Protein AF-A8WIH5-F1 (afdb_monomer_lite)

pLDDT: mean 82.81, std 15.35, range [43.22, 97.5]

Organism: Prochlorococcus marinus subsp. pastoris (strain CCMP1986 / NIES-2087 / MED4) (NCBI:txid59919)

Radius of gyration: 18.91 Å; chains: 1; bounding box: 29×20×53 Å

Structure (mmCIF, N/CA/C/O backbone):
data_AF-A8WIH5-F1
#
_entry.id   AF-A8WIH5-F1
#
loop_
_atom_site.group_PDB
_atom_site.id
_atom_site.type_symbol
_atom_site.label_atom_id
_atom_site.label_alt_id
_atom_site.label_comp_id
_atom_site.label_asym_id
_atom_site.label_entity_id
_atom_site.label_seq_id
_atom_site.pdbx_PDB_ins_c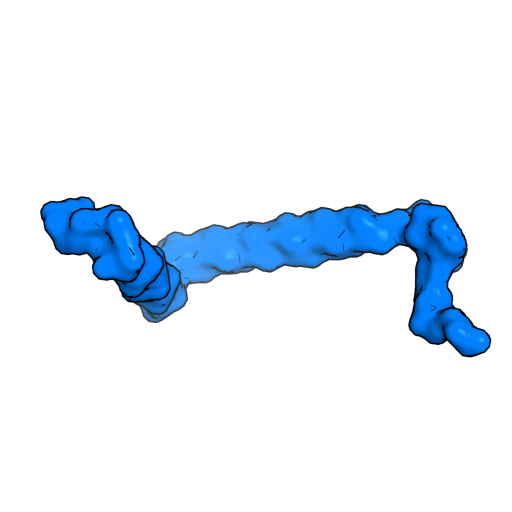ode
_atom_site.Cartn_x
_atom_site.Cartn_y
_atom_site.Cartn_z
_atom_site.occupancy
_atom_site.B_iso_or_equiv
_atom_site.auth_seq_id
_atom_site.auth_comp_id
_atom_site.auth_asym_id
_atom_site.auth_atom_id
_atom_site.pdbx_PDB_model_num
ATOM 1 N N . MET A 1 1 ? 11.403 -14.244 -25.410 1.00 48.91 1 MET A N 1
ATOM 2 C CA . MET A 1 1 ? 10.132 -14.170 -24.662 1.00 48.91 1 MET A CA 1
ATOM 3 C C . MET A 1 1 ? 10.266 -13.081 -23.616 1.00 48.91 1 MET A C 1
ATOM 5 O O . MET A 1 1 ? 11.013 -13.263 -22.668 1.00 48.91 1 MET A O 1
ATOM 9 N N . SER A 1 2 ? 9.600 -11.949 -23.825 1.00 53.94 2 SER A N 1
ATOM 10 C CA . SER A 1 2 ? 9.306 -10.981 -22.769 1.00 53.94 2 SER A CA 1
ATOM 11 C C . SER A 1 2 ? 7.825 -10.663 -22.923 1.00 53.94 2 SER A C 1
ATOM 13 O O . SER A 1 2 ? 7.453 -9.946 -23.844 1.00 53.94 2 SER A O 1
ATOM 15 N N . ASN A 1 3 ? 6.979 -11.289 -22.105 1.00 67.31 3 ASN A N 1
ATOM 16 C CA . ASN A 1 3 ? 5.535 -11.028 -22.059 1.00 67.31 3 ASN A CA 1
ATOM 17 C C . ASN A 1 3 ? 5.263 -9.801 -21.171 1.00 67.31 3 ASN A C 1
ATOM 19 O O . ASN A 1 3 ? 4.456 -9.865 -20.250 1.00 67.31 3 ASN A O 1
ATOM 23 N N . SER A 1 4 ? 6.031 -8.731 -21.366 1.00 77.06 4 SER A N 1
ATOM 24 C CA . SER A 1 4 ? 5.857 -7.475 -20.646 1.00 77.06 4 SER A CA 1
ATOM 25 C C . SER A 1 4 ? 5.134 -6.506 -21.566 1.00 77.06 4 SER A C 1
ATOM 27 O O . SER A 1 4 ? 5.640 -6.215 -22.648 1.00 77.06 4 SER A O 1
ATOM 29 N N . ASP A 1 5 ? 3.991 -5.986 -21.116 1.00 86.50 5 ASP A N 1
ATOM 30 C CA . ASP A 1 5 ? 3.295 -4.870 -21.773 1.00 86.50 5 ASP A CA 1
ATOM 31 C C . ASP A 1 5 ? 4.106 -3.560 -21.707 1.00 86.50 5 ASP A C 1
ATOM 33 O O . ASP A 1 5 ? 3.787 -2.584 -22.383 1.00 86.50 5 ASP A O 1
ATOM 37 N N . PHE A 1 6 ? 5.176 -3.550 -20.904 1.00 90.12 6 PHE A N 1
ATOM 38 C CA . PHE A 1 6 ? 6.110 -2.444 -20.753 1.00 90.12 6 PHE A CA 1
ATOM 39 C C . PHE A 1 6 ? 7.394 -2.678 -21.545 1.00 90.12 6 PHE A C 1
ATOM 41 O O . PHE A 1 6 ? 7.949 -3.785 -21.557 1.00 90.12 6 PHE A O 1
ATOM 48 N N . ASP A 1 7 ? 7.895 -1.609 -22.154 1.00 90.69 7 ASP A N 1
ATOM 49 C CA . ASP A 1 7 ? 9.182 -1.581 -22.829 1.00 90.69 7 ASP A CA 1
ATOM 50 C C . ASP A 1 7 ? 10.366 -1.662 -21.840 1.00 90.69 7 ASP A C 1
ATOM 52 O O . ASP A 1 7 ? 10.216 -1.742 -20.619 1.00 90.69 7 ASP A O 1
ATOM 56 N N . LYS A 1 8 ? 11.591 -1.615 -22.373 1.00 89.56 8 LYS A N 1
ATOM 57 C CA . LYS A 1 8 ? 12.834 -1.650 -21.578 1.00 89.56 8 LYS A CA 1
ATOM 58 C C . LYS A 1 8 ? 12.994 -0.479 -20.597 1.00 89.56 8 LYS A C 1
ATOM 60 O O . LYS A 1 8 ? 13.803 -0.573 -19.680 1.00 89.56 8 LYS A O 1
ATOM 65 N N . ASN A 1 9 ? 12.273 0.615 -20.823 1.00 90.19 9 ASN A N 1
ATOM 66 C CA . ASN A 1 9 ? 12.254 1.796 -19.972 1.00 90.19 9 ASN A CA 1
ATOM 67 C C . ASN A 1 9 ? 11.054 1.774 -19.014 1.00 90.19 9 ASN A C 1
ATOM 69 O O . ASN A 1 9 ? 10.866 2.734 -18.275 1.00 90.19 9 ASN A O 1
ATOM 73 N N . GLY A 1 10 ? 10.252 0.704 -19.018 1.00 89.62 10 GLY A N 1
ATOM 74 C CA . GLY A 1 10 ? 9.095 0.565 -18.150 1.00 89.62 10 GLY A CA 1
ATOM 75 C C . GLY A 1 10 ? 7.854 1.323 -18.627 1.00 89.62 10 GLY A C 1
ATOM 76 O O . GLY A 1 10 ? 6.966 1.579 -17.815 1.00 89.62 10 GLY A O 1
ATOM 77 N N . ILE A 1 11 ? 7.798 1.711 -19.900 1.00 93.81 11 ILE A N 1
ATOM 78 C CA . ILE A 1 11 ? 6.720 2.500 -20.501 1.00 93.81 11 ILE A CA 1
ATOM 79 C C . ILE A 1 11 ? 5.821 1.581 -21.333 1.00 93.81 11 ILE A C 1
ATOM 81 O O . ILE A 1 11 ? 6.316 0.740 -22.081 1.00 93.81 11 ILE A O 1
ATOM 85 N N . ASP A 1 12 ? 4.506 1.717 -21.191 1.00 92.75 12 ASP A N 1
ATOM 86 C CA . ASP A 1 12 ? 3.531 0.955 -21.974 1.00 92.75 12 ASP A CA 1
ATOM 87 C C . ASP A 1 12 ? 3.269 1.583 -23.361 1.00 92.75 12 ASP A C 1
ATOM 89 O O . ASP A 1 12 ? 3.786 2.645 -23.716 1.00 92.75 12 ASP A O 1
ATOM 93 N N . SER A 1 13 ? 2.401 0.950 -24.155 1.00 90.88 13 SER A N 1
ATOM 94 C CA . SER A 1 13 ? 2.001 1.467 -25.475 1.00 90.88 13 SER A CA 1
ATOM 95 C C . SER A 1 13 ? 1.332 2.852 -25.456 1.00 90.88 13 SER A C 1
ATOM 97 O O . SER A 1 13 ? 1.295 3.522 -26.488 1.00 90.88 13 SER A O 1
ATOM 99 N N . THR A 1 14 ? 0.816 3.293 -24.303 1.00 91.81 14 THR A N 1
ATOM 100 C CA . THR A 1 14 ? 0.160 4.597 -24.128 1.00 91.81 14 THR A CA 1
ATOM 101 C C . THR A 1 14 ? 1.108 5.688 -23.626 1.00 91.81 14 THR A C 1
ATOM 103 O O . THR A 1 14 ? 0.716 6.853 -23.562 1.00 91.81 14 THR A O 1
ATOM 106 N N . GLY A 1 15 ? 2.366 5.350 -23.322 1.00 91.44 15 GLY A N 1
ATOM 107 C CA . GLY A 1 15 ? 3.350 6.283 -22.771 1.00 91.44 15 GLY A CA 1
ATOM 108 C C . GLY A 1 15 ? 3.345 6.363 -21.240 1.00 91.44 15 GLY A C 1
ATOM 109 O O . GLY A 1 15 ? 4.057 7.188 -20.666 1.00 91.44 15 GLY A O 1
ATOM 110 N N . THR A 1 16 ? 2.574 5.511 -20.568 1.00 93.62 16 THR A N 1
ATOM 111 C CA . THR A 1 16 ? 2.442 5.452 -19.112 1.00 93.62 16 THR A CA 1
ATOM 112 C C . THR A 1 16 ? 3.518 4.548 -18.521 1.00 93.62 16 THR A C 1
ATOM 114 O O . THR A 1 16 ? 3.696 3.397 -18.922 1.00 93.62 16 THR A O 1
ATOM 117 N N . HIS A 1 17 ? 4.237 5.053 -17.519 1.00 94.31 17 HIS A N 1
ATOM 118 C CA . HIS A 1 17 ? 5.259 4.263 -16.836 1.00 94.31 17 HIS 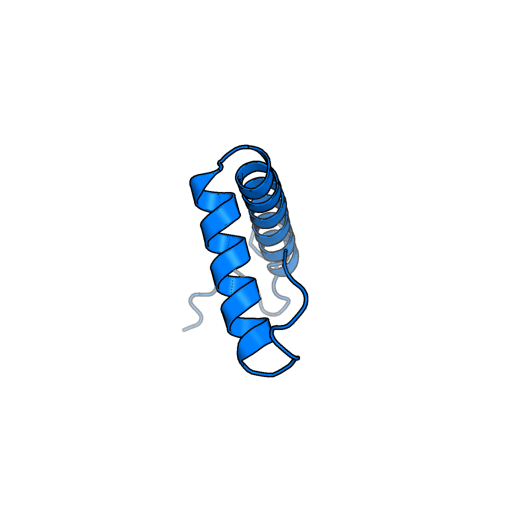A CA 1
ATOM 119 C C . HIS A 1 17 ? 4.624 3.335 -15.788 1.00 94.31 17 HIS A C 1
ATOM 121 O O . HIS A 1 17 ? 3.723 3.753 -15.059 1.00 94.31 17 HIS A O 1
ATOM 127 N N . TRP A 1 18 ? 5.119 2.105 -15.620 1.00 93.31 18 TRP A N 1
ATOM 128 C CA . TRP A 1 18 ? 4.569 1.140 -14.648 1.00 93.31 18 TRP A CA 1
ATOM 129 C C . TRP A 1 18 ? 4.495 1.686 -13.208 1.00 93.31 18 TRP A C 1
ATOM 131 O O . TRP A 1 18 ? 3.557 1.377 -12.473 1.00 93.31 18 TRP A O 1
ATOM 141 N N . LEU A 1 19 ? 5.433 2.559 -12.808 1.00 93.94 19 LEU A N 1
ATOM 142 C CA . LEU A 1 19 ? 5.385 3.235 -11.500 1.00 93.94 19 LEU A CA 1
ATOM 143 C C . LEU A 1 19 ? 4.168 4.152 -11.345 1.00 93.94 19 LEU A C 1
ATOM 145 O O . LEU A 1 19 ? 3.692 4.319 -10.229 1.00 93.94 19 LEU A O 1
ATOM 149 N N . GLN A 1 20 ? 3.660 4.748 -12.426 1.00 94.12 20 GLN A N 1
ATOM 150 C CA . GLN A 1 20 ? 2.451 5.572 -12.371 1.00 94.12 20 GLN A CA 1
ATOM 151 C C . GLN A 1 20 ? 1.222 4.697 -12.104 1.00 94.12 20 GLN A C 1
ATOM 153 O O . GLN A 1 20 ? 0.412 5.040 -11.244 1.00 94.12 20 GLN A O 1
ATOM 158 N N . TYR A 1 21 ? 1.132 3.524 -12.742 1.00 92.88 21 TYR A N 1
ATOM 159 C CA . TYR A 1 21 ? 0.100 2.532 -12.420 1.00 92.88 21 TYR A CA 1
ATOM 160 C C . TYR A 1 21 ? 0.206 2.044 -10.973 1.00 92.88 21 TYR A C 1
ATOM 162 O O . TYR A 1 21 ? -0.802 1.981 -10.271 1.00 92.88 21 TYR A O 1
ATOM 170 N N . ALA A 1 22 ? 1.422 1.757 -10.500 1.00 94.44 22 ALA A N 1
ATOM 171 C CA . ALA A 1 22 ? 1.648 1.366 -9.113 1.00 94.44 22 ALA A CA 1
ATOM 172 C C . ALA A 1 22 ? 1.216 2.479 -8.145 1.00 94.44 22 ALA A C 1
ATOM 174 O O . ALA A 1 22 ? 0.435 2.226 -7.232 1.00 94.44 22 ALA A O 1
ATOM 175 N N . ALA A 1 23 ? 1.656 3.719 -8.370 1.00 96.06 23 ALA A N 1
ATOM 176 C CA . ALA A 1 23 ? 1.294 4.864 -7.540 1.00 96.06 23 ALA A CA 1
ATOM 177 C C . ALA A 1 23 ? -0.224 5.084 -7.503 1.00 96.06 23 ALA A C 1
ATOM 179 O O . ALA A 1 23 ? -0.776 5.349 -6.434 1.00 96.06 23 ALA A O 1
ATOM 180 N N . PHE A 1 24 ? -0.908 4.914 -8.637 1.00 96.00 24 PHE A N 1
ATOM 181 C CA . PHE A 1 24 ? -2.362 4.997 -8.709 1.00 96.00 24 PHE A CA 1
ATOM 182 C C . PHE A 1 24 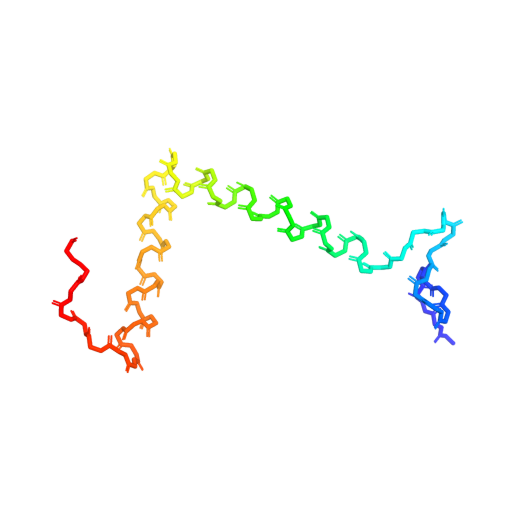? -3.038 3.887 -7.894 1.00 96.00 24 PHE A C 1
ATOM 184 O O . PHE A 1 24 ? -3.898 4.178 -7.064 1.00 96.00 24 PHE A O 1
ATOM 191 N N . ALA A 1 25 ? -2.608 2.634 -8.058 1.00 96.25 25 ALA A N 1
ATOM 192 C CA . 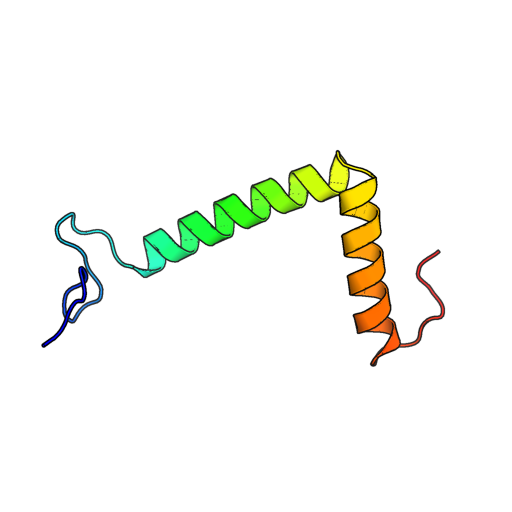ALA A 1 25 ? -3.147 1.500 -7.312 1.00 96.25 25 ALA A CA 1
ATOM 193 C C . ALA A 1 25 ? -2.928 1.645 -5.796 1.00 96.25 25 ALA A C 1
ATOM 195 O O . ALA A 1 25 ? -3.867 1.463 -5.020 1.00 96.25 25 ALA A O 1
ATOM 196 N N . PHE A 1 26 ? -1.723 2.036 -5.366 1.00 96.69 26 PHE A N 1
ATOM 197 C CA . PHE A 1 26 ? -1.416 2.275 -3.954 1.00 96.69 26 PHE A CA 1
ATOM 198 C C . PHE A 1 26 ? -2.221 3.439 -3.379 1.00 96.69 26 PHE A C 1
ATOM 200 O O . PHE A 1 26 ? -2.732 3.330 -2.267 1.00 96.69 26 PHE A O 1
ATOM 207 N N . SER A 1 27 ? -2.383 4.525 -4.135 1.00 97.50 27 SER A N 1
ATOM 208 C CA . SER A 1 27 ? -3.201 5.666 -3.711 1.00 97.50 27 SER A CA 1
ATOM 209 C C . SER A 1 27 ? -4.669 5.271 -3.551 1.00 97.50 27 SER A C 1
ATOM 211 O O . SER A 1 27 ? -5.275 5.560 -2.523 1.00 97.50 27 SER A O 1
ATOM 213 N N . ALA A 1 28 ? -5.234 4.557 -4.528 1.00 96.88 28 ALA A N 1
ATOM 214 C CA . ALA A 1 28 ? -6.612 4.080 -4.473 1.00 96.88 28 ALA A CA 1
ATOM 215 C C . ALA A 1 28 ? -6.833 3.124 -3.293 1.00 96.88 28 ALA A C 1
ATOM 217 O O . ALA A 1 28 ? -7.806 3.267 -2.549 1.00 96.88 28 ALA A O 1
ATOM 218 N N . PHE A 1 29 ? -5.897 2.195 -3.080 1.00 96.06 29 PHE A N 1
ATOM 219 C CA . PHE A 1 29 ? -5.924 1.297 -1.934 1.00 96.06 29 PHE A CA 1
ATOM 220 C C . PHE A 1 29 ? -5.866 2.074 -0.617 1.00 96.06 29 PHE A C 1
ATOM 222 O O . PHE A 1 29 ? -6.721 1.862 0.234 1.00 96.06 29 PHE A O 1
ATOM 229 N N . ALA A 1 30 ? -4.937 3.024 -0.472 1.00 94.56 30 ALA A N 1
ATOM 230 C CA . ALA A 1 30 ? -4.794 3.835 0.734 1.00 94.56 30 ALA A CA 1
ATOM 231 C C . ALA A 1 30 ? -6.061 4.645 1.052 1.00 94.56 30 ALA A C 1
ATOM 233 O O . ALA A 1 30 ? -6.484 4.698 2.209 1.00 94.56 30 ALA A O 1
ATOM 234 N N . ILE A 1 31 ? -6.695 5.243 0.038 1.00 95.25 31 ILE A N 1
ATOM 235 C CA . ILE A 1 31 ? -7.963 5.970 0.191 1.00 95.25 31 ILE A CA 1
ATOM 236 C C . ILE A 1 31 ? -9.057 5.017 0.678 1.00 95.25 31 ILE A C 1
ATOM 238 O O . ILE A 1 31 ? -9.726 5.307 1.672 1.00 95.25 31 ILE A O 1
ATOM 242 N N . PHE A 1 32 ? -9.211 3.864 0.020 1.00 93.62 32 PHE A N 1
ATOM 243 C CA . PHE A 1 32 ? -10.211 2.869 0.394 1.00 93.62 32 PHE A CA 1
ATOM 244 C C . PHE A 1 32 ? -9.994 2.346 1.816 1.00 93.62 32 PHE A C 1
ATOM 246 O O . PHE A 1 32 ? -10.930 2.336 2.612 1.00 93.62 32 PHE A O 1
ATOM 253 N N . THR A 1 33 ? -8.766 1.958 2.170 1.00 91.62 33 THR A N 1
ATOM 254 C CA . THR A 1 33 ? -8.460 1.443 3.509 1.00 91.62 33 THR A CA 1
ATOM 255 C C . THR A 1 33 ? -8.630 2.504 4.582 1.00 91.62 33 THR A C 1
ATOM 257 O O . THR A 1 33 ? -9.086 2.179 5.673 1.00 91.62 33 THR A O 1
ATOM 260 N N . THR A 1 34 ? -8.308 3.767 4.286 1.00 92.62 34 THR A N 1
ATOM 261 C CA . THR A 1 34 ? -8.533 4.881 5.218 1.00 92.62 34 THR A CA 1
ATOM 262 C C . THR A 1 34 ? -10.023 5.060 5.473 1.00 92.62 34 THR A C 1
ATOM 264 O O . THR A 1 34 ? -10.450 5.093 6.623 1.00 92.62 34 THR A O 1
ATOM 267 N N . TRP A 1 35 ? -10.835 5.113 4.414 1.00 94.50 35 TRP A N 1
ATOM 268 C CA . TRP A 1 35 ? -12.286 5.191 4.556 1.00 94.50 35 TRP A CA 1
ATOM 269 C C . TRP A 1 35 ? -12.840 3.994 5.341 1.00 94.50 35 TRP A C 1
ATOM 271 O O . TRP A 1 35 ? -13.539 4.182 6.336 1.00 94.50 35 TRP A O 1
ATOM 281 N N . ALA A 1 36 ? -12.470 2.770 4.963 1.00 90.94 36 ALA A N 1
ATOM 282 C CA . ALA A 1 36 ? -12.930 1.559 5.634 1.00 90.94 36 ALA A CA 1
ATOM 283 C C . ALA A 1 36 ? -12.520 1.537 7.116 1.00 90.94 36 ALA A C 1
ATOM 285 O O . ALA A 1 36 ? -13.297 1.110 7.962 1.00 90.94 36 ALA A O 1
ATOM 286 N N . PHE A 1 37 ? -11.336 2.052 7.457 1.00 91.44 37 PHE A N 1
ATOM 287 C CA . PHE A 1 37 ? -10.873 2.141 8.841 1.00 91.44 37 PHE A CA 1
ATOM 288 C C . PHE A 1 37 ? -11.713 3.088 9.702 1.00 91.44 37 PHE A C 1
ATOM 290 O O . PHE A 1 37 ? -11.892 2.816 10.885 1.00 91.44 37 PHE A O 1
ATOM 297 N N . PHE A 1 38 ? -12.224 4.189 9.150 1.00 89.62 38 PHE A N 1
ATOM 298 C CA . PHE A 1 38 ? -13.032 5.142 9.919 1.00 89.62 38 PHE A CA 1
ATOM 299 C C . PHE A 1 38 ? -14.528 4.816 9.922 1.00 89.62 38 PHE A C 1
ATOM 301 O O . PHE A 1 38 ? -15.208 5.131 10.897 1.00 89.62 38 PHE A O 1
ATOM 308 N N . PHE A 1 39 ? -15.046 4.203 8.856 1.00 90.50 39 PHE A N 1
ATOM 309 C CA . PHE A 1 39 ? -16.489 4.035 8.660 1.00 90.50 39 PHE A CA 1
ATOM 310 C C . PHE A 1 39 ? -16.993 2.594 8.805 1.00 90.50 39 PHE A C 1
ATOM 312 O O . PHE A 1 39 ? -18.197 2.401 8.971 1.00 90.50 39 PHE A O 1
ATOM 319 N N . ASP A 1 40 ? -16.116 1.585 8.801 1.00 91.12 40 ASP A N 1
ATOM 320 C CA . ASP A 1 40 ? -16.484 0.194 9.079 1.00 91.12 40 ASP A CA 1
ATOM 321 C C . ASP A 1 40 ? -15.835 -0.283 10.386 1.00 91.12 40 ASP A C 1
ATOM 323 O O . ASP A 1 40 ? -14.631 -0.528 10.471 1.00 91.12 40 ASP A O 1
ATOM 327 N N . TYR A 1 41 ? -16.657 -0.462 11.422 1.00 89.19 41 TYR A N 1
ATOM 328 C CA . TYR A 1 41 ? -16.205 -0.886 12.749 1.00 89.19 41 TYR A CA 1
ATOM 329 C C . TYR A 1 41 ? -15.514 -2.262 12.754 1.00 89.19 41 TYR A C 1
ATOM 331 O O . TYR A 1 41 ? -14.585 -2.493 13.533 1.00 89.19 41 TYR A O 1
ATOM 339 N N . LYS A 1 42 ? -15.931 -3.194 11.886 1.00 89.81 42 LYS A N 1
ATOM 340 C CA . LYS A 1 42 ? -15.295 -4.517 11.798 1.00 89.81 42 LYS A CA 1
ATOM 341 C C . LYS A 1 42 ? -13.908 -4.391 11.183 1.00 89.81 42 LYS A C 1
ATOM 343 O O . LYS A 1 42 ? -12.965 -4.995 11.693 1.00 89.81 42 LYS A O 1
ATOM 348 N N . PHE A 1 43 ? -13.780 -3.593 10.125 1.00 88.50 43 PHE A N 1
ATOM 349 C CA . PHE A 1 43 ? -12.493 -3.334 9.487 1.00 88.50 43 PHE A CA 1
ATOM 350 C C . PHE A 1 43 ? -11.550 -2.550 10.413 1.00 88.50 43 PHE A C 1
ATOM 352 O O . PHE A 1 43 ? -10.389 -2.926 10.563 1.00 88.50 43 PHE A O 1
ATOM 359 N N . HIS A 1 44 ? -12.059 -1.537 11.116 1.00 87.75 44 HIS A N 1
ATOM 360 C CA . HIS A 1 44 ? -11.329 -0.795 12.146 1.00 87.75 44 HIS A CA 1
ATOM 361 C C . HIS A 1 44 ? -10.704 -1.726 13.196 1.00 87.75 44 HIS A C 1
ATOM 363 O O . HIS A 1 44 ? -9.488 -1.731 13.402 1.00 87.75 44 HIS A O 1
ATOM 369 N N . ASN A 1 45 ? -11.528 -2.582 13.810 1.00 87.56 45 ASN A N 1
ATOM 370 C CA . ASN A 1 45 ? -11.078 -3.531 14.827 1.00 87.56 45 ASN A CA 1
ATOM 371 C C . ASN A 1 45 ? -10.095 -4.569 14.277 1.00 87.56 45 ASN A C 1
ATOM 373 O O . ASN A 1 45 ? -9.170 -4.976 14.979 1.00 87.56 45 ASN A O 1
ATOM 377 N N . PHE A 1 46 ? -10.274 -5.005 13.029 1.00 88.50 46 PHE A N 1
ATOM 378 C CA . PHE A 1 46 ? -9.343 -5.913 12.366 1.00 88.50 46 PHE A CA 1
ATOM 379 C C . PHE A 1 46 ? -7.949 -5.286 12.222 1.00 88.50 46 PHE A C 1
ATOM 381 O O . PHE A 1 46 ? -6.958 -5.901 12.617 1.00 88.50 46 PHE A O 1
ATOM 388 N N . ILE A 1 47 ? -7.873 -4.041 11.744 1.00 85.94 47 ILE A N 1
ATOM 389 C CA . ILE A 1 47 ? -6.606 -3.312 11.608 1.00 85.94 47 ILE A CA 1
ATOM 390 C C . ILE A 1 47 ? -5.961 -3.062 12.974 1.00 85.94 47 ILE A C 1
ATOM 392 O O . ILE A 1 47 ? -4.765 -3.306 13.130 1.00 85.94 47 ILE A O 1
ATOM 396 N N . LEU A 1 48 ? -6.730 -2.653 13.988 1.00 86.06 48 LEU A N 1
ATOM 397 C CA . LEU A 1 48 ? -6.204 -2.485 15.346 1.00 86.06 48 LEU A CA 1
ATOM 398 C C . LEU A 1 48 ? -5.667 -3.791 15.936 1.00 86.06 48 LEU A C 1
ATOM 400 O O . LEU A 1 48 ? -4.625 -3.775 16.584 1.00 86.06 48 LEU A O 1
ATOM 404 N N . ASN A 1 49 ? -6.328 -4.925 15.695 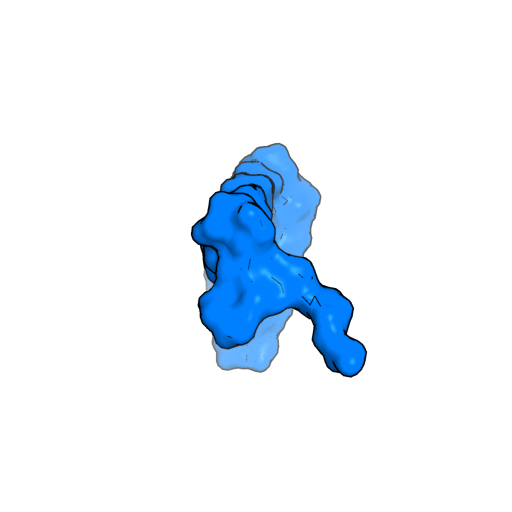1.00 85.12 49 ASN A N 1
ATOM 405 C CA . ASN A 1 49 ? -5.829 -6.227 16.137 1.00 85.12 49 ASN A CA 1
ATOM 406 C C . ASN A 1 49 ? -4.518 -6.601 15.443 1.00 85.12 49 ASN A C 1
ATOM 408 O O . ASN A 1 49 ? -3.605 -7.088 16.105 1.00 85.12 49 ASN A O 1
ATOM 412 N N . ILE A 1 50 ? -4.387 -6.330 14.143 1.00 84.25 50 ILE A N 1
ATOM 413 C CA . ILE A 1 50 ? -3.130 -6.537 13.416 1.00 84.25 50 ILE A CA 1
ATOM 414 C C . ILE A 1 50 ? -2.022 -5.651 13.995 1.00 84.25 50 ILE A C 1
ATOM 416 O O . ILE A 1 50 ? -0.958 -6.154 14.348 1.00 84.25 50 ILE A O 1
ATOM 420 N N . LEU A 1 51 ? -2.276 -4.348 14.147 1.00 82.00 51 LEU A N 1
ATOM 421 C CA . LEU A 1 51 ? -1.317 -3.407 14.733 1.00 82.00 51 LEU A CA 1
ATOM 422 C C . LEU A 1 51 ? -0.944 -3.801 16.163 1.00 82.00 51 LEU A C 1
ATOM 424 O O . LEU A 1 51 ? 0.217 -3.691 16.549 1.00 82.00 51 LEU A O 1
ATOM 428 N N . ARG A 1 52 ? -1.905 -4.313 16.937 1.00 76.62 52 ARG A N 1
ATOM 429 C CA . ARG A 1 52 ? -1.668 -4.855 18.274 1.00 76.62 52 ARG A CA 1
ATOM 430 C C . ARG A 1 52 ? -0.768 -6.081 18.221 1.00 76.62 52 ARG A C 1
ATOM 432 O O . ARG A 1 52 ? 0.151 -6.135 19.019 1.00 76.62 52 ARG A O 1
ATOM 439 N N . VAL A 1 53 ? -0.969 -7.025 17.298 1.00 78.19 53 VAL A N 1
ATOM 440 C CA . VAL A 1 53 ? -0.064 -8.177 17.125 1.00 78.19 53 VAL A CA 1
ATOM 441 C C . VAL A 1 53 ? 1.341 -7.704 16.760 1.00 78.19 53 VAL A C 1
ATOM 443 O O . VAL A 1 53 ? 2.295 -8.139 17.396 1.00 78.19 53 VAL A O 1
ATOM 446 N N . PHE A 1 54 ? 1.488 -6.778 15.812 1.00 72.50 54 PHE A N 1
ATOM 447 C CA . PHE A 1 54 ? 2.800 -6.240 15.436 1.00 72.50 54 PHE A CA 1
ATOM 448 C C . PHE A 1 54 ? 3.496 -5.515 16.595 1.00 72.50 54 PHE A C 1
ATOM 450 O O . PHE A 1 54 ? 4.654 -5.811 16.883 1.00 72.50 54 PHE A O 1
ATOM 457 N N . ASN A 1 55 ? 2.791 -4.636 17.311 1.00 65.69 55 ASN A N 1
ATOM 458 C CA . ASN A 1 55 ? 3.338 -3.954 18.487 1.00 65.69 55 ASN A CA 1
ATOM 459 C C . ASN A 1 55 ? 3.643 -4.949 19.614 1.00 65.69 55 ASN A C 1
ATOM 461 O O . ASN A 1 55 ? 4.724 -4.925 20.184 1.00 65.69 55 ASN A O 1
ATOM 465 N N . CYS A 1 56 ? 2.775 -5.921 19.874 1.00 61.59 56 CYS A N 1
ATOM 466 C CA . CYS A 1 56 ? 3.032 -6.960 20.868 1.00 61.59 56 CYS A CA 1
ATOM 467 C C . CYS A 1 56 ? 4.135 -7.954 20.494 1.00 61.59 56 CYS A C 1
ATOM 469 O O . CYS A 1 56 ? 4.629 -8.664 21.366 1.00 61.59 56 CYS A O 1
ATOM 471 N N . SER A 1 57 ? 4.554 -7.979 19.230 1.00 63.03 57 SER A N 1
ATOM 472 C CA . SER A 1 57 ? 5.663 -8.807 18.750 1.00 63.03 57 SER A CA 1
ATOM 473 C C . SER A 1 57 ? 7.023 -8.091 18.819 1.00 63.03 57 SER A C 1
ATOM 475 O O . SER A 1 57 ? 8.021 -8.681 18.410 1.00 63.03 57 SER A O 1
ATOM 477 N N . GLY A 1 58 ? 7.102 -6.849 19.333 1.00 56.47 58 GLY A N 1
ATOM 478 C CA . GLY A 1 58 ? 8.382 -6.120 19.433 1.00 56.47 58 GLY A CA 1
ATOM 479 C C . GLY A 1 58 ? 8.424 -4.806 20.241 1.00 56.47 58 GLY A C 1
ATOM 480 O O . GLY A 1 58 ? 9.495 -4.429 20.702 1.00 56.47 58 GLY A O 1
ATOM 481 N N . PHE A 1 59 ? 7.301 -4.122 20.476 1.00 53.06 59 PHE A N 1
ATOM 482 C CA . PHE A 1 59 ? 7.184 -2.876 21.251 1.00 53.06 59 PHE A CA 1
ATOM 483 C C . PHE A 1 59 ? 6.024 -2.965 22.266 1.00 53.06 59 PHE A C 1
ATOM 485 O O . PHE A 1 59 ? 4.877 -2.671 21.953 1.00 53.06 59 PHE A O 1
ATOM 492 N N . ASN A 1 60 ? 6.355 -3.388 23.491 1.00 53.72 60 ASN A N 1
ATOM 493 C CA . ASN A 1 60 ? 5.599 -3.252 24.749 1.00 53.72 60 ASN A CA 1
ATOM 494 C C . ASN A 1 60 ? 4.058 -3.071 24.642 1.00 53.72 60 ASN A C 1
ATOM 496 O O . ASN A 1 60 ? 3.556 -1.968 24.434 1.00 53.72 60 ASN A O 1
ATOM 500 N N . CYS A 1 61 ? 3.303 -4.143 24.909 1.00 59.34 61 CYS A N 1
ATOM 501 C CA . CYS A 1 61 ? 1.832 -4.228 24.860 1.00 59.34 61 CYS A CA 1
ATOM 502 C C . CYS A 1 61 ? 1.035 -3.363 25.866 1.00 59.34 61 CYS A C 1
ATOM 504 O O . CYS A 1 61 ? -0.133 -3.658 26.107 1.00 59.34 61 CYS A O 1
ATOM 506 N N . ASN A 1 62 ? 1.601 -2.329 26.490 1.00 52.91 62 ASN A N 1
ATOM 507 C CA . ASN A 1 62 ? 0.986 -1.684 27.661 1.00 52.91 62 ASN A CA 1
ATOM 508 C C . ASN A 1 62 ? 0.167 -0.403 27.394 1.00 52.91 62 ASN A C 1
ATOM 510 O O . ASN A 1 62 ? -0.162 0.293 28.353 1.00 52.91 62 ASN A O 1
ATOM 514 N N . GLY A 1 63 ? -0.180 -0.057 26.145 1.00 50.12 63 GLY A N 1
ATOM 515 C CA . GLY A 1 63 ? -0.727 1.286 25.871 1.00 50.12 63 GLY A CA 1
ATOM 516 C C . GLY A 1 63 ? -1.719 1.474 24.724 1.00 50.12 63 GLY A C 1
ATOM 517 O O . GLY A 1 63 ? -1.916 2.615 24.325 1.00 50.12 63 GLY A O 1
ATOM 518 N N . VAL A 1 64 ? -2.348 0.424 24.188 1.00 49.38 64 VAL A N 1
ATOM 519 C CA . VAL A 1 64 ? -3.458 0.598 23.224 1.00 49.38 64 VAL A CA 1
ATOM 520 C C . VAL A 1 64 ? -4.777 0.332 23.950 1.00 49.38 64 VAL A C 1
ATOM 522 O O . VAL A 1 64 ? -5.343 -0.762 23.827 1.00 49.38 64 VAL A O 1
ATOM 525 N N . TYR A 1 65 ? -5.171 1.314 24.769 1.00 43.22 65 TYR A N 1
ATOM 526 C CA . TYR A 1 65 ? -6.502 1.442 25.369 1.00 43.22 65 TYR A CA 1
ATOM 527 C C . TYR A 1 65 ? -7.436 2.148 24.391 1.00 43.22 65 TYR A C 1
ATOM 529 O O . TYR A 1 65 ? -7.020 3.204 23.864 1.00 43.22 65 TYR A O 1
#

Foldseek 3Di:
DDPDCADPQQAHPVRDHVVVVVVVVVVVVVVVLVCCLVPPPVSVVVV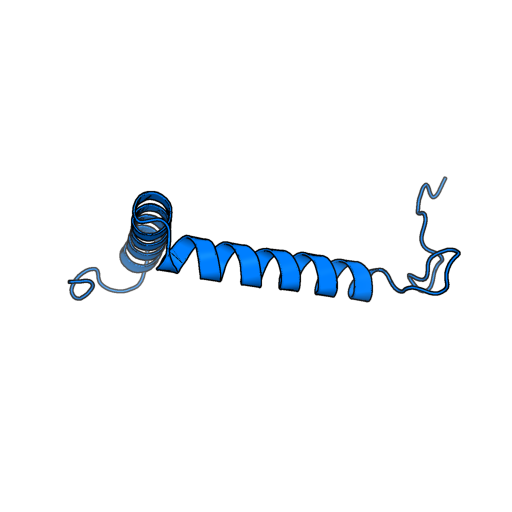VVVVLVVCVVPPDNDDPD

Sequence (65 aa):
MSNSDFDKNGIDSTGTHWLQYAAFAFSAFAIFTTWAFFFDYKFHNFILNILRVFNCSGFNCNGVY

Secondary structure (DSSP, 8-state):
----SS-TTSB-TTS-BHHHHHHHHHHHHHHHHHHHHHH-HHHHHHHHHHHHHHHHTTS-SS---